Protein AF-A0AA88UU70-F1 (afdb_monomer)

InterPro domains:
  IPR013103 Reverse transcriptase, RNA-dependent DNA polymerase [PF07727] (32-103)

Foldseek 3Di:
DDKDWQFQQDQDVCVVVVVVVLVVVCCVVVVDPDWDWDDDPQQKIKIWDADPVRWIWIWIDHSGTIITDIPPVVVSVSVVVSVLVVCVVVVVNSRCVRRVVPPD

Radius of gyration: 12.86 Å; Cα contacts (8 Å, |Δi|>4): 151; chains: 1; bounding box: 29×29×31 Å

Sequence (104 aa):
MSSITLKVEQVVPGWKEAILEEMRALEKNGRLGQWSCQNGQADHTMLTRHSTDGKIVVLIVYVEDIILTGDDTAEMERLKQCLATEFENKDLGSLKFLLGMDIA

Mean predicted aligned error: 8.95 Å

Secondary structure (DSSP, 8-state):
-EEEEEE-SS--TTHHHHHHHHHHHHHHTTSS---EEEE-SSS-EEEEEE-TTS-EEEEEE-SSEEEEEES-HHHHHHHHHHHHHHHHHTT-THHHHHTT----

Organism: NCBI:txid112253

Nearest PDB structures (foldseek):
  3c6k-assembly1_B  TM=5.681E-01  e=1.510E-02  Homo sapiens
  3c6k-assembly1_A  TM=5.996E-01  e=6.439E-02  Homo sapiens
  4mjg-assembly2_B  TM=6.859E-01  e=3.099E-01  Schaalia dentiphila ATCC 17982
  7t3b-assembly1_E  TM=3.656E-01  e=1.038E+00  Homo sapiens
  3put-assembly1_A  TM=3.028E-01  e=2.899E+00  Rhizobium etli CFN 42

Solvent-accessible surface area (backbone atoms only — not comparable to full-atom values): 5875 Å² total; per-residue (Å²): 122,54,74,48,78,28,53,35,80,68,71,53,92,65,51,70,59,52,51,54,52,45,56,52,48,35,42,75,67,65,76,39,73,77,67,49,76,46,78,50,98,77,75,27,40,37,37,39,30,69,48,96,86,76,34,42,40,37,38,36,40,44,81,54,35,37,38,44,34,29,63,38,65,68,60,50,51,50,50,52,50,52,51,45,53,51,30,53,74,67,76,41,45,67,52,39,69,31,42,69,60,78,84,125

Structure (mmCIF, N/CA/C/O backbone):
data_AF-A0AA88UU70-F1
#
_entry.id   AF-A0AA88UU70-F1
#
loop_
_atom_site.group_PDB
_atom_site.id
_atom_site.type_symbol
_atom_site.label_atom_id
_atom_site.label_alt_id
_atom_site.label_comp_id
_atom_site.label_asym_id
_atom_site.label_entity_id
_atom_site.label_seq_id
_atom_site.pdbx_PDB_ins_code
_atom_site.Cartn_x
_atom_site.Cartn_y
_atom_site.Cartn_z
_atom_site.occupancy
_atom_site.B_iso_or_equiv
_atom_site.auth_seq_id
_atom_site.auth_comp_id
_atom_site.auth_asym_id
_atom_site.auth_atom_id
_atom_site.pdbx_PDB_model_num
ATOM 1 N N . MET A 1 1 ? -15.810 -7.493 2.545 1.00 53.16 1 MET A N 1
ATOM 2 C CA . MET A 1 1 ? -14.371 -7.390 2.239 1.00 53.16 1 MET A CA 1
ATOM 3 C C . MET A 1 1 ? -14.247 -7.211 0.746 1.00 53.16 1 MET A C 1
ATOM 5 O O . MET A 1 1 ? -14.770 -8.049 0.018 1.00 53.16 1 MET A O 1
ATOM 9 N N . SER A 1 2 ? -13.655 -6.105 0.314 1.00 54.03 2 SER A N 1
ATOM 10 C CA . SER A 1 2 ? -13.462 -5.789 -1.099 1.00 54.03 2 SER A CA 1
ATOM 11 C C . SER A 1 2 ? -11.977 -5.951 -1.413 1.00 54.03 2 SER A C 1
ATOM 13 O O . SER A 1 2 ? -11.129 -5.419 -0.702 1.00 54.03 2 SER A O 1
ATOM 15 N N . SER A 1 3 ? -11.644 -6.709 -2.451 1.00 49.50 3 SER A N 1
ATOM 16 C CA . SER A 1 3 ? -10.255 -6.927 -2.862 1.00 49.50 3 SER A CA 1
ATOM 17 C C . SER A 1 3 ? -10.005 -6.263 -4.209 1.00 49.50 3 SER A C 1
ATOM 19 O O . SER A 1 3 ? -10.751 -6.517 -5.154 1.00 49.50 3 SER A O 1
ATOM 21 N N . ILE A 1 4 ? -8.955 -5.446 -4.305 1.00 62.16 4 ILE A N 1
ATOM 22 C CA . ILE A 1 4 ? -8.473 -4.870 -5.561 1.00 62.16 4 ILE A CA 1
ATOM 23 C C . ILE A 1 4 ? -7.103 -5.491 -5.852 1.00 62.16 4 ILE A C 1
ATOM 25 O O . ILE A 1 4 ? -6.123 -5.281 -5.138 1.00 62.16 4 ILE A O 1
ATOM 29 N N . THR A 1 5 ? -7.019 -6.291 -6.907 1.00 55.75 5 THR A N 1
ATOM 30 C CA . THR A 1 5 ? -5.739 -6.846 -7.358 1.00 55.75 5 THR A CA 1
ATOM 31 C C . THR A 1 5 ? -5.090 -5.856 -8.319 1.00 55.75 5 THR A C 1
ATOM 33 O O . THR A 1 5 ? -5.671 -5.556 -9.359 1.00 55.75 5 THR A O 1
ATOM 36 N N . LEU A 1 6 ? -3.903 -5.346 -7.97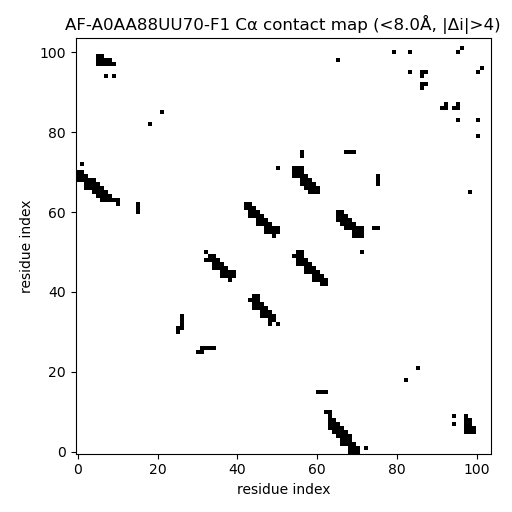5 1.00 58.44 6 LEU A N 1
ATOM 37 C CA . LEU A 1 6 ? -3.114 -4.455 -8.827 1.00 58.44 6 LEU A CA 1
ATOM 38 C C . LEU A 1 6 ? -1.987 -5.287 -9.457 1.00 58.44 6 LEU A C 1
ATOM 40 O O . LEU A 1 6 ? -0.940 -5.528 -8.857 1.00 58.44 6 LEU A O 1
ATOM 44 N N . LYS A 1 7 ? -2.217 -5.796 -10.665 1.00 53.75 7 LYS A N 1
ATOM 45 C CA . LYS A 1 7 ? -1.211 -6.611 -11.350 1.00 53.75 7 LYS A CA 1
ATOM 46 C C . LYS A 1 7 ? -0.045 -5.719 -11.772 1.00 53.75 7 LYS A C 1
ATOM 48 O O . LYS A 1 7 ? -0.299 -4.709 -12.408 1.00 53.75 7 LYS A O 1
ATOM 53 N N . VAL A 1 8 ? 1.203 -6.037 -11.432 1.00 54.56 8 VAL A N 1
ATOM 54 C CA . VAL A 1 8 ? 2.345 -5.219 -11.886 1.00 54.56 8 VAL A CA 1
ATOM 55 C C . VAL A 1 8 ? 2.875 -5.829 -13.177 1.00 54.56 8 VAL A C 1
ATOM 57 O O . VAL A 1 8 ? 3.677 -6.749 -13.178 1.00 54.56 8 VAL A O 1
ATOM 60 N N . GLU A 1 9 ? 2.406 -5.325 -14.316 1.00 47.50 9 GLU A N 1
ATOM 61 C CA . GLU A 1 9 ? 2.689 -5.929 -15.627 1.00 47.50 9 GLU A CA 1
ATOM 62 C C . GLU A 1 9 ? 4.163 -5.784 -16.099 1.00 47.50 9 GLU A C 1
ATOM 64 O O . GLU A 1 9 ? 4.571 -6.442 -17.053 1.00 47.50 9 GLU A O 1
ATOM 69 N N . GLN A 1 10 ? 5.008 -5.003 -15.406 1.00 50.94 10 GLN A N 1
ATOM 70 C CA . GLN A 1 10 ? 6.467 -5.002 -15.605 1.00 50.94 10 GLN A CA 1
ATOM 71 C C . GLN A 1 10 ? 7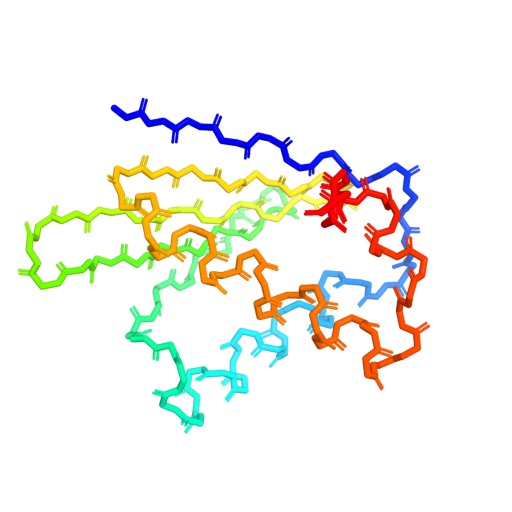.215 -4.885 -14.274 1.00 50.94 10 GLN A C 1
ATOM 73 O O . GLN A 1 10 ? 7.124 -3.888 -13.557 1.00 50.94 10 GLN A O 1
ATOM 78 N N . VAL A 1 11 ? 8.013 -5.908 -13.980 1.00 53.31 11 VAL A N 1
ATOM 79 C CA . VAL A 1 11 ? 8.918 -5.987 -12.829 1.00 53.31 11 VAL A CA 1
ATOM 80 C C . VAL A 1 11 ? 10.107 -5.060 -13.074 1.00 53.31 11 VAL A C 1
ATOM 82 O O . VAL A 1 11 ? 11.050 -5.423 -13.775 1.00 53.31 11 VAL A O 1
ATOM 85 N N . VAL A 1 12 ? 10.081 -3.848 -12.516 1.00 56.66 12 VAL A N 1
ATOM 86 C CA . VAL A 1 12 ? 11.217 -2.912 -12.609 1.00 56.66 12 VAL A CA 1
ATOM 87 C C . VAL A 1 12 ? 12.240 -3.253 -11.517 1.00 56.66 12 VAL A C 1
ATOM 89 O O . VAL A 1 12 ? 11.920 -3.075 -10.350 1.00 56.66 12 VAL A O 1
ATOM 92 N N . PRO A 1 13 ? 13.464 -3.724 -11.806 1.00 61.97 13 PRO A N 1
ATOM 93 C CA . PRO A 1 13 ? 14.408 -4.145 -10.763 1.00 61.97 13 PRO A CA 1
ATOM 94 C C . PRO A 1 13 ? 14.557 -3.097 -9.644 1.00 61.97 13 PRO A C 1
ATOM 96 O O . PRO A 1 13 ? 14.849 -1.937 -9.923 1.00 61.97 13 PRO A O 1
ATOM 99 N N . GLY A 1 14 ? 14.330 -3.491 -8.385 1.00 69.19 14 GLY A N 1
ATOM 100 C CA . GLY A 1 14 ? 14.355 -2.582 -7.226 1.00 69.19 14 GLY A CA 1
ATOM 101 C C . GLY A 1 14 ? 13.017 -1.913 -6.870 1.00 69.19 14 GLY A C 1
ATOM 102 O O . GLY A 1 14 ? 12.955 -1.124 -5.927 1.00 69.19 14 GLY A O 1
ATOM 103 N N . TRP A 1 15 ? 11.929 -2.214 -7.588 1.00 72.50 15 TRP A N 1
ATOM 104 C CA . TRP A 1 15 ? 10.606 -1.639 -7.315 1.00 72.50 15 TRP A CA 1
ATOM 105 C C . TRP A 1 15 ? 10.040 -2.046 -5.948 1.00 72.50 15 TRP A C 1
ATOM 107 O O . TRP A 1 15 ? 9.416 -1.231 -5.268 1.00 72.50 15 TRP A O 1
ATOM 117 N N . LYS A 1 16 ? 10.289 -3.287 -5.514 1.00 72.25 16 LYS A N 1
ATOM 118 C CA . LYS A 1 16 ? 9.877 -3.791 -4.198 1.00 72.25 16 LYS A CA 1
ATOM 119 C C . LYS A 1 16 ? 10.519 -2.967 -3.084 1.00 72.25 16 LYS A C 1
ATOM 121 O O . LYS A 1 16 ? 9.827 -2.505 -2.179 1.00 72.25 16 LYS A O 1
ATOM 126 N N . GLU A 1 17 ? 11.827 -2.754 -3.164 1.00 76.19 17 GLU A N 1
ATOM 127 C CA . GLU A 1 17 ? 12.588 -1.947 -2.214 1.00 76.19 17 GLU A CA 1
ATOM 128 C C . GLU A 1 17 ? 12.088 -0.502 -2.202 1.00 76.19 17 GLU A C 1
ATOM 130 O O . GLU A 1 17 ? 11.857 0.043 -1.124 1.00 76.19 17 GLU A O 1
ATOM 135 N N . ALA A 1 18 ? 11.820 0.079 -3.376 1.00 76.75 18 ALA A N 1
ATOM 136 C CA . ALA A 1 18 ? 11.269 1.426 -3.481 1.00 76.75 18 ALA A CA 1
ATOM 137 C C . ALA A 1 18 ? 9.920 1.563 -2.754 1.00 76.75 18 ALA A C 1
ATOM 139 O O . ALA A 1 18 ? 9.716 2.536 -2.031 1.00 76.75 18 ALA A O 1
ATOM 140 N N . ILE A 1 19 ? 9.023 0.577 -2.876 1.00 77.19 19 ILE A N 1
ATOM 141 C CA . ILE A 1 19 ? 7.741 0.571 -2.151 1.00 77.19 19 ILE A CA 1
ATOM 142 C C . ILE A 1 19 ? 7.944 0.453 -0.648 1.00 77.19 19 ILE A C 1
ATO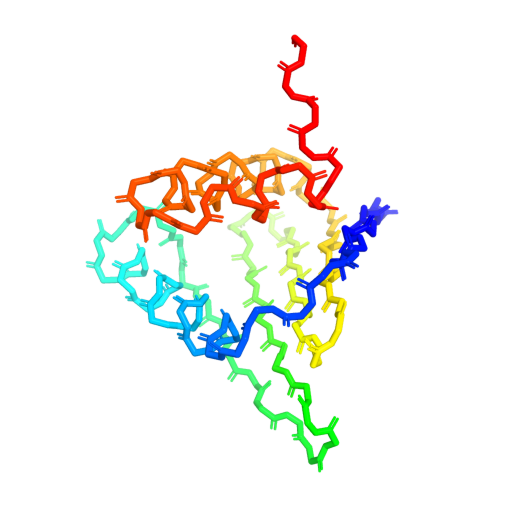M 144 O O . ILE A 1 19 ? 7.258 1.126 0.117 1.00 77.19 19 ILE A O 1
ATOM 148 N N . LEU A 1 20 ? 8.862 -0.404 -0.200 1.00 78.75 20 LEU A N 1
ATOM 149 C CA . LEU A 1 20 ? 9.129 -0.569 1.227 1.00 78.75 20 LEU A CA 1
ATOM 150 C C . LEU A 1 20 ? 9.742 0.694 1.836 1.00 78.75 20 LEU A C 1
ATOM 152 O O . LEU A 1 20 ? 9.368 1.081 2.947 1.00 78.75 20 LEU A O 1
ATOM 156 N N . GLU A 1 21 ? 10.646 1.357 1.115 1.00 80.38 21 GLU A N 1
ATOM 157 C CA . GLU A 1 21 ? 11.179 2.657 1.515 1.00 80.38 21 GLU A CA 1
ATOM 158 C C . GLU A 1 21 ? 10.088 3.725 1.560 1.00 80.38 21 GLU A C 1
ATOM 160 O O . GLU A 1 21 ? 10.029 4.471 2.537 1.00 80.38 21 GLU A O 1
ATOM 165 N N . GLU A 1 22 ? 9.191 3.756 0.573 1.00 77.75 22 GLU A N 1
ATOM 166 C CA . GLU A 1 22 ? 8.063 4.688 0.557 1.00 77.75 22 GLU A CA 1
ATOM 167 C C . GLU A 1 22 ? 7.084 4.440 1.695 1.00 77.75 22 GLU A C 1
ATOM 169 O O . GLU A 1 22 ? 6.735 5.364 2.421 1.00 77.75 22 GLU A O 1
ATOM 174 N N . MET A 1 23 ? 6.689 3.193 1.940 1.00 78.19 23 MET A N 1
ATOM 175 C CA . MET A 1 23 ? 5.813 2.851 3.063 1.00 78.19 23 MET A CA 1
ATOM 176 C C . MET A 1 23 ? 6.437 3.274 4.396 1.00 78.19 23 MET A C 1
ATOM 178 O O . MET A 1 23 ? 5.759 3.846 5.252 1.00 78.19 23 MET A O 1
ATOM 182 N N . ARG A 1 24 ? 7.755 3.093 4.546 1.00 80.88 24 ARG A N 1
ATOM 183 C CA . ARG A 1 24 ? 8.508 3.566 5.713 1.00 80.88 24 ARG A CA 1
ATOM 184 C C . ARG A 1 24 ? 8.581 5.098 5.780 1.00 80.88 24 ARG A C 1
ATOM 186 O O . ARG A 1 24 ? 8.519 5.652 6.878 1.00 80.88 24 ARG A O 1
ATOM 193 N N . ALA A 1 25 ? 8.730 5.791 4.654 1.00 80.38 25 ALA A N 1
ATOM 194 C CA . ALA A 1 25 ? 8.746 7.252 4.597 1.00 80.38 25 ALA A CA 1
ATOM 195 C C . ALA A 1 25 ? 7.366 7.844 4.923 1.00 80.38 25 ALA A C 1
ATOM 197 O O . ALA A 1 25 ? 7.264 8.776 5.717 1.00 80.38 25 ALA A O 1
ATOM 198 N N . LEU A 1 26 ? 6.296 7.268 4.378 1.00 73.94 26 LEU A N 1
ATOM 199 C CA . LEU A 1 26 ? 4.913 7.673 4.615 1.00 73.94 26 LEU A CA 1
ATOM 200 C C . LEU A 1 26 ? 4.482 7.445 6.070 1.00 73.94 26 LEU A C 1
ATOM 202 O O . LEU A 1 26 ? 3.776 8.292 6.623 1.00 73.94 26 LEU A O 1
ATOM 206 N N . GLU A 1 27 ? 4.944 6.360 6.703 1.00 75.56 27 GLU A N 1
ATOM 207 C CA . GLU A 1 27 ? 4.773 6.136 8.143 1.00 75.56 27 GLU A CA 1
ATOM 208 C C . GLU A 1 27 ? 5.513 7.204 8.964 1.00 75.56 27 GLU A C 1
ATOM 210 O O . GLU A 1 27 ? 4.918 7.841 9.834 1.00 75.56 27 GLU A O 1
ATOM 215 N N . LYS A 1 28 ? 6.787 7.480 8.645 1.00 76.94 28 LYS A N 1
ATOM 216 C CA . LYS A 1 28 ? 7.576 8.526 9.325 1.00 76.94 28 LYS A CA 1
ATOM 217 C C . LYS A 1 28 ? 6.992 9.928 9.156 1.00 76.94 28 LYS A C 1
ATOM 219 O O . LYS A 1 28 ? 7.078 10.736 10.077 1.00 76.94 28 LYS A O 1
ATOM 224 N N . ASN A 1 29 ? 6.392 10.210 8.004 1.00 74.31 29 ASN A N 1
ATOM 225 C CA . ASN A 1 29 ? 5.776 11.499 7.695 1.00 74.31 29 ASN A CA 1
ATOM 226 C C . ASN A 1 29 ? 4.379 11.657 8.324 1.00 74.31 29 ASN A C 1
ATOM 228 O O . ASN A 1 29 ? 3.742 12.690 8.124 1.00 74.31 29 ASN A O 1
ATOM 232 N N . GLY A 1 30 ? 3.865 10.640 9.031 1.00 71.75 30 GLY A N 1
ATOM 233 C CA . GLY A 1 30 ? 2.514 10.642 9.602 1.00 71.75 30 GLY A CA 1
ATOM 234 C C . GLY A 1 30 ? 1.397 10.681 8.552 1.00 71.75 30 GLY A C 1
ATOM 235 O O . GLY A 1 30 ? 0.240 10.935 8.887 1.00 71.75 30 GLY A O 1
ATOM 236 N N . ARG A 1 31 ? 1.724 10.452 7.269 1.00 66.31 31 ARG A N 1
ATOM 237 C CA . ARG A 1 31 ? 0.759 10.457 6.153 1.00 66.31 31 ARG A CA 1
ATOM 238 C C . ARG A 1 31 ? -0.055 9.172 6.106 1.00 66.31 31 ARG A C 1
ATOM 240 O O . ARG A 1 31 ? -1.152 9.181 5.552 1.00 66.31 31 ARG A O 1
ATOM 247 N N . LEU A 1 32 ? 0.460 8.103 6.700 1.00 67.06 32 LEU A N 1
ATOM 248 C CA . LEU A 1 32 ? -0.229 6.842 6.918 1.00 67.06 32 LEU A CA 1
ATOM 249 C C . LEU A 1 32 ? -0.262 6.544 8.423 1.00 67.06 32 LEU A C 1
ATOM 251 O O . LEU A 1 32 ? 0.678 6.874 9.141 1.00 67.06 32 LEU A O 1
ATOM 255 N N . GLY A 1 33 ? -1.349 5.938 8.914 1.00 70.75 33 GLY A N 1
ATOM 256 C CA . GLY A 1 33 ? -1.348 5.397 10.281 1.00 70.75 33 GLY A CA 1
ATOM 257 C C . GLY A 1 33 ? -0.391 4.206 10.403 1.00 70.75 33 GLY A C 1
ATOM 258 O O . GLY A 1 33 ? 0.151 3.763 9.402 1.00 70.75 33 GLY A O 1
ATOM 259 N N . GLN A 1 34 ? -0.201 3.673 11.608 1.00 76.56 34 GLN A N 1
ATOM 260 C CA . GLN A 1 34 ? 0.789 2.621 11.873 1.00 76.56 34 GLN A CA 1
ATOM 261 C C . GLN A 1 34 ? 0.570 1.363 11.009 1.00 76.56 34 GLN A C 1
ATOM 263 O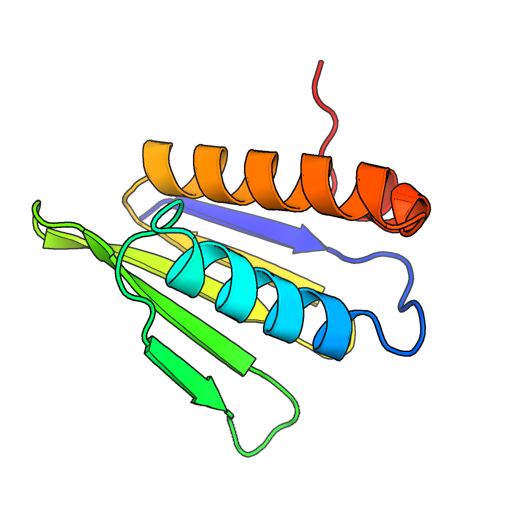 O . GLN A 1 34 ? -0.520 0.782 11.030 1.00 76.56 34 GLN A O 1
ATOM 268 N N . TRP A 1 35 ? 1.604 0.938 10.274 1.00 80.19 35 TRP A N 1
ATOM 269 C CA . TRP A 1 35 ? 1.585 -0.289 9.475 1.00 80.19 35 TRP A CA 1
ATOM 270 C C . TRP A 1 35 ? 2.424 -1.370 10.150 1.00 80.19 35 TRP A C 1
ATOM 272 O O . TRP A 1 35 ? 3.504 -1.128 10.678 1.00 80.19 35 TRP A O 1
ATOM 282 N N . SER A 1 36 ? 1.931 -2.602 10.124 1.00 79.31 36 SER A N 1
ATOM 283 C CA . SER A 1 36 ? 2.702 -3.777 10.522 1.00 79.31 36 SER A CA 1
ATOM 284 C C . SER A 1 36 ? 3.256 -4.442 9.270 1.00 79.31 36 SER A C 1
ATOM 286 O O . SER A 1 36 ? 2.482 -4.908 8.435 1.00 79.31 36 SER A O 1
ATOM 288 N N . CYS A 1 37 ? 4.581 -4.488 9.127 1.00 75.25 37 CYS A N 1
ATOM 289 C CA . CYS A 1 37 ? 5.234 -5.227 8.052 1.00 75.25 37 CYS A CA 1
ATOM 290 C C . CYS A 1 37 ? 5.617 -6.636 8.520 1.00 75.25 37 CYS A C 1
ATOM 292 O O . CYS A 1 37 ? 6.235 -6.827 9.568 1.00 75.25 37 CYS A O 1
ATOM 294 N N . GLN A 1 38 ? 5.246 -7.636 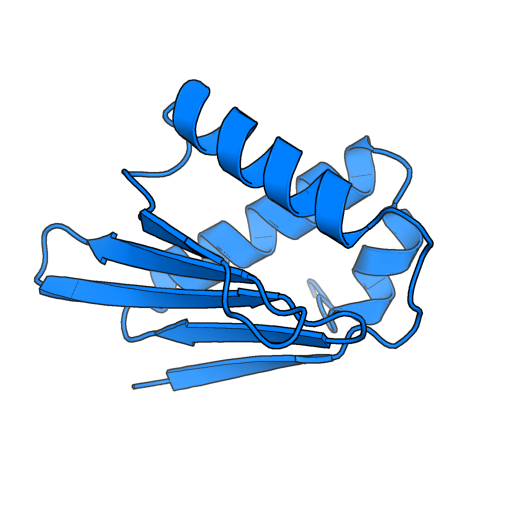7.731 1.00 75.44 38 GLN A N 1
ATOM 295 C CA . GLN A 1 38 ? 5.639 -9.025 7.917 1.00 75.44 38 GLN A CA 1
ATOM 296 C C . GLN A 1 38 ? 6.302 -9.504 6.631 1.00 75.44 38 GLN A C 1
ATOM 298 O O . GLN A 1 38 ? 5.687 -9.530 5.564 1.00 75.44 38 GLN A O 1
ATOM 303 N N . ASN A 1 39 ? 7.582 -9.857 6.725 1.00 70.12 39 ASN A N 1
ATOM 304 C CA . ASN A 1 39 ? 8.303 -10.451 5.609 1.00 70.12 39 ASN A CA 1
ATOM 305 C C . ASN A 1 39 ? 8.105 -11.968 5.664 1.00 70.12 39 ASN A C 1
ATOM 307 O O . ASN A 1 39 ? 8.467 -12.603 6.657 1.00 70.12 39 ASN A O 1
ATOM 311 N N . GLY A 1 40 ? 7.492 -12.538 4.630 1.00 63.50 40 GLY A N 1
ATOM 312 C CA . GLY A 1 40 ? 7.278 -13.977 4.536 1.00 63.50 40 GLY A CA 1
ATOM 313 C C . GLY A 1 40 ? 8.526 -14.705 4.042 1.00 63.50 40 GLY A C 1
ATOM 314 O O . GLY A 1 40 ? 9.377 -14.129 3.370 1.00 63.50 40 GLY A O 1
ATOM 315 N N . GLN A 1 41 ? 8.618 -16.003 4.333 1.00 56.12 41 GLN A N 1
ATOM 316 C CA . GLN A 1 41 ? 9.718 -16.875 3.889 1.00 56.12 41 GLN A CA 1
ATOM 317 C C . GLN A 1 41 ? 9.776 -17.087 2.359 1.00 56.12 41 GLN A C 1
ATOM 319 O O . GLN A 1 41 ? 10.753 -17.643 1.871 1.00 56.12 41 GLN A O 1
ATOM 324 N N . ALA A 1 42 ? 8.743 -16.673 1.616 1.00 57.38 42 ALA A N 1
ATOM 325 C CA . ALA A 1 42 ? 8.557 -16.943 0.187 1.00 57.38 42 ALA A CA 1
ATOM 326 C C . ALA A 1 42 ? 8.505 -15.647 -0.648 1.00 57.38 42 ALA A C 1
ATOM 328 O O . ALA A 1 42 ? 7.500 -15.374 -1.302 1.00 57.38 42 ALA A O 1
ATOM 329 N N . ASP A 1 43 ? 9.545 -14.815 -0.538 1.00 68.50 43 ASP A N 1
ATOM 330 C CA . ASP A 1 43 ? 9.800 -13.605 -1.348 1.00 68.50 43 ASP A CA 1
ATOM 331 C C . ASP A 1 43 ? 8.727 -12.501 -1.352 1.00 68.50 43 ASP A C 1
ATOM 333 O O . ASP A 1 43 ? 8.866 -11.496 -2.055 1.00 68.50 43 ASP A O 1
ATOM 337 N N . HIS A 1 44 ? 7.707 -12.607 -0.505 1.00 73.38 44 HIS A N 1
ATOM 338 C CA . HIS A 1 44 ? 6.629 -11.630 -0.388 1.00 73.38 44 HIS A CA 1
ATOM 339 C C . HIS A 1 44 ? 6.741 -10.801 0.891 1.00 73.38 44 HIS A C 1
ATOM 341 O O . HIS A 1 44 ? 7.183 -11.276 1.943 1.00 73.38 44 HIS A O 1
ATOM 347 N N . THR A 1 45 ? 6.287 -9.555 0.802 1.00 82.31 45 THR A N 1
ATOM 348 C CA . THR A 1 45 ? 6.155 -8.663 1.952 1.00 82.31 45 THR A CA 1
ATOM 349 C C . THR A 1 45 ? 4.691 -8.300 2.129 1.00 82.31 45 THR A C 1
ATOM 351 O O . THR A 1 45 ? 4.061 -7.779 1.212 1.00 82.31 45 THR A O 1
ATOM 354 N N . MET A 1 46 ? 4.144 -8.584 3.308 1.00 83.00 46 MET A N 1
ATOM 355 C CA . MET A 1 46 ? 2.784 -8.215 3.679 1.00 83.00 46 MET A CA 1
ATOM 356 C C . MET A 1 46 ? 2.826 -7.010 4.615 1.00 83.00 46 MET A C 1
ATOM 358 O O . MET A 1 46 ? 3.591 -6.966 5.576 1.00 83.00 46 MET A O 1
ATOM 362 N N . LEU A 1 47 ? 1.994 -6.026 4.322 1.00 83.69 47 LEU A N 1
ATOM 363 C CA . LEU A 1 47 ? 1.812 -4.794 5.065 1.00 83.69 47 LEU A CA 1
ATOM 364 C C . LEU A 1 47 ? 0.351 -4.745 5.492 1.00 83.69 47 LEU A C 1
ATOM 366 O O . LEU A 1 47 ? -0.539 -4.710 4.650 1.00 83.69 47 LEU A O 1
ATOM 370 N N . THR A 1 48 ? 0.103 -4.741 6.795 1.00 85.06 48 THR A N 1
ATOM 371 C CA . THR A 1 48 ? -1.255 -4.722 7.341 1.00 85.06 48 THR A CA 1
ATOM 372 C C . THR A 1 48 ? -1.445 -3.494 8.201 1.00 85.06 48 THR A C 1
ATOM 374 O O . THR A 1 48 ? -0.613 -3.183 9.056 1.00 85.06 48 THR A O 1
ATOM 377 N N . ARG A 1 49 ? -2.574 -2.822 8.020 1.00 83.88 49 ARG A N 1
ATOM 378 C CA . ARG A 1 49 ? -2.993 -1.704 8.848 1.00 83.88 49 ARG A CA 1
ATOM 379 C C . ARG A 1 49 ? -4.382 -1.939 9.399 1.00 83.88 49 ARG A C 1
ATOM 381 O O . ARG A 1 49 ? -5.289 -2.333 8.675 1.00 83.88 49 ARG A O 1
ATOM 388 N N . HIS A 1 50 ? -4.521 -1.634 10.681 1.00 82.88 50 HIS A N 1
ATOM 389 C CA . HIS A 1 50 ? -5.796 -1.598 11.373 1.00 82.88 50 HIS A CA 1
ATOM 390 C C . HIS A 1 50 ? -6.211 -0.133 11.524 1.00 82.88 50 HIS A C 1
ATOM 392 O O . HIS A 1 50 ? -5.472 0.676 12.088 1.00 82.88 50 HIS A O 1
ATOM 398 N N . SER A 1 51 ? -7.373 0.215 10.986 1.00 77.75 51 SER A N 1
ATOM 399 C CA . SER A 1 51 ? -8.024 1.495 11.240 1.00 77.75 51 SER A CA 1
ATOM 400 C C . SER A 1 51 ? -8.611 1.505 12.653 1.00 77.75 51 SER A C 1
ATOM 402 O O . SER A 1 51 ? -8.918 0.464 13.238 1.00 77.75 51 SER A O 1
ATOM 404 N N . THR A 1 52 ? -8.816 2.703 13.197 1.00 73.69 52 THR A N 1
ATOM 405 C CA . THR A 1 52 ? -9.437 2.912 14.518 1.00 73.69 52 THR A CA 1
ATOM 406 C C . THR A 1 52 ? -10.854 2.353 14.609 1.00 73.69 52 THR A C 1
ATOM 408 O O . THR A 1 52 ? -11.303 1.991 15.692 1.00 73.69 52 THR A O 1
ATOM 411 N N . ASP A 1 53 ? -11.528 2.225 13.468 1.00 80.69 53 ASP A N 1
ATOM 412 C CA . ASP A 1 53 ? -12.918 1.778 13.366 1.00 80.69 53 ASP A CA 1
ATOM 413 C C . ASP A 1 53 ? -13.042 0.243 13.284 1.00 80.69 53 ASP A C 1
ATOM 415 O O . ASP A 1 53 ? -14.099 -0.283 12.943 1.00 80.69 53 ASP A O 1
ATOM 419 N N . GLY A 1 54 ? -11.952 -0.490 13.547 1.00 81.50 54 GLY A N 1
ATOM 420 C CA . GLY A 1 54 ? -11.894 -1.956 13.463 1.00 81.50 54 GLY A CA 1
ATOM 421 C C . GLY A 1 54 ? -11.723 -2.506 12.045 1.00 81.50 54 GLY A C 1
ATOM 422 O O . GLY A 1 54 ? -11.679 -3.720 11.864 1.00 81.50 54 GLY A O 1
ATOM 423 N N . LYS A 1 55 ? -11.601 -1.618 11.057 1.00 84.25 55 LYS A N 1
ATOM 424 C CA . LYS A 1 55 ? -11.333 -1.961 9.662 1.00 84.25 55 LYS A CA 1
ATOM 425 C C . LYS A 1 55 ? -9.868 -2.346 9.438 1.00 84.25 55 LYS A C 1
ATOM 427 O O . LYS A 1 55 ? -8.983 -1.891 10.160 1.00 84.25 55 LYS A O 1
ATOM 432 N N . ILE A 1 56 ? -9.600 -3.170 8.435 1.00 84.25 56 ILE A N 1
ATOM 433 C CA . ILE A 1 56 ? -8.295 -3.708 8.065 1.00 84.25 56 ILE A CA 1
ATOM 434 C C . ILE A 1 56 ? -8.016 -3.452 6.583 1.00 84.25 56 ILE A C 1
ATOM 436 O O . ILE A 1 56 ? -8.820 -3.764 5.703 1.00 84.25 56 ILE A O 1
ATOM 440 N N . VAL A 1 57 ? -6.812 -2.957 6.306 1.00 85.44 57 VAL A N 1
ATOM 441 C CA . VAL A 1 57 ? -6.231 -2.892 4.963 1.00 85.44 57 VAL A CA 1
ATOM 442 C C . VAL A 1 57 ? -4.965 -3.735 4.938 1.00 85.44 57 VAL A C 1
ATOM 444 O O . VAL A 1 57 ? -4.126 -3.645 5.831 1.00 85.44 57 VAL A O 1
ATOM 447 N N . VAL A 1 58 ? -4.825 -4.552 3.905 1.00 84.25 58 VAL A N 1
ATOM 448 C CA . VAL A 1 58 ? -3.696 -5.443 3.667 1.00 84.25 58 VAL A CA 1
ATOM 449 C C . VAL A 1 58 ? -3.141 -5.158 2.278 1.00 84.25 58 VAL A C 1
ATOM 451 O O . VAL A 1 58 ? -3.851 -5.243 1.278 1.00 84.25 58 VAL A O 1
ATOM 454 N N . LEU A 1 59 ? -1.857 -4.843 2.223 1.00 83.69 59 LEU A N 1
ATOM 455 C CA . LEU A 1 59 ? -1.073 -4.704 1.010 1.00 83.69 59 LEU A CA 1
ATOM 456 C C . LEU A 1 59 ? -0.066 -5.856 0.960 1.00 83.69 59 LEU A C 1
ATOM 458 O O . LEU A 1 59 ? 0.735 -6.026 1.873 1.00 83.69 59 LEU A O 1
ATOM 462 N N . ILE A 1 60 ? -0.096 -6.653 -0.098 1.00 81.31 60 ILE A N 1
ATOM 463 C CA . ILE A 1 60 ? 0.825 -7.768 -0.311 1.00 81.31 60 ILE A CA 1
ATOM 464 C C . ILE A 1 60 ? 1.659 -7.444 -1.538 1.00 81.31 60 ILE A C 1
ATOM 466 O O . ILE A 1 60 ? 1.116 -7.240 -2.617 1.00 81.31 60 ILE A O 1
ATOM 470 N N . VAL A 1 61 ? 2.973 -7.401 -1.370 1.00 78.06 61 VAL A N 1
ATOM 471 C CA . VAL A 1 61 ? 3.931 -7.139 -2.441 1.00 78.06 61 VAL A CA 1
ATOM 472 C C . VAL A 1 61 ? 4.656 -8.441 -2.764 1.00 78.06 61 VAL A C 1
ATOM 474 O O . VAL A 1 61 ? 5.405 -8.965 -1.934 1.00 78.06 61 VAL A O 1
ATOM 477 N N . TYR A 1 62 ? 4.412 -8.964 -3.961 1.00 75.38 62 TYR A N 1
ATOM 478 C CA . TYR A 1 62 ? 5.143 -10.069 -4.579 1.00 75.38 62 TYR A CA 1
ATOM 479 C C . TYR A 1 62 ? 6.231 -9.530 -5.510 1.00 75.38 62 TYR A C 1
ATOM 481 O O . TYR A 1 62 ? 6.251 -8.347 -5.826 1.00 75.38 62 TYR A O 1
ATOM 489 N N . VAL A 1 63 ? 7.136 -10.401 -5.967 1.00 67.19 63 VAL A N 1
ATOM 490 C CA . VAL A 1 63 ? 8.200 -10.039 -6.927 1.00 67.19 63 VAL A CA 1
ATOM 491 C C . VAL A 1 63 ? 7.628 -9.480 -8.237 1.00 67.19 63 VAL A C 1
ATOM 493 O O . VAL A 1 63 ? 8.282 -8.650 -8.868 1.00 67.19 63 VAL A O 1
ATOM 496 N N . GLU A 1 64 ? 6.403 -9.880 -8.603 1.00 68.00 64 GLU A N 1
ATOM 497 C CA . GLU A 1 64 ? 5.744 -9.492 -9.859 1.00 68.00 64 GLU A CA 1
ATOM 498 C C . GLU A 1 64 ? 4.351 -8.871 -9.706 1.00 68.00 64 GLU A C 1
ATOM 500 O O . GLU A 1 64 ? 3.793 -8.412 -10.690 1.00 68.00 64 GLU A O 1
ATOM 505 N N . ASP A 1 65 ? 3.782 -8.807 -8.499 1.00 71.56 65 ASP A N 1
ATOM 506 C CA . ASP A 1 65 ? 2.393 -8.374 -8.306 1.00 71.56 65 ASP A CA 1
ATOM 507 C C . ASP A 1 65 ? 2.198 -7.609 -6.996 1.00 71.56 65 ASP A C 1
ATOM 509 O O . ASP A 1 65 ? 2.886 -7.864 -6.006 1.00 71.56 65 ASP A O 1
ATOM 513 N N . ILE A 1 66 ? 1.211 -6.708 -6.956 1.00 75.19 66 ILE A N 1
ATOM 514 C CA . ILE A 1 66 ? 0.774 -6.046 -5.723 1.00 75.19 66 ILE A CA 1
ATOM 515 C C . ILE A 1 66 ? -0.710 -6.316 -5.488 1.00 75.19 66 ILE A C 1
ATOM 517 O O . ILE A 1 66 ? -1.579 -6.012 -6.297 1.00 75.19 66 ILE A O 1
ATOM 521 N N . ILE A 1 67 ? -1.049 -6.839 -4.322 1.00 78.44 67 ILE A N 1
ATOM 522 C CA . ILE A 1 67 ? -2.439 -7.082 -3.946 1.00 78.44 67 ILE A CA 1
ATOM 523 C C . ILE A 1 67 ? -2.816 -6.086 -2.861 1.00 78.44 67 ILE A C 1
ATOM 5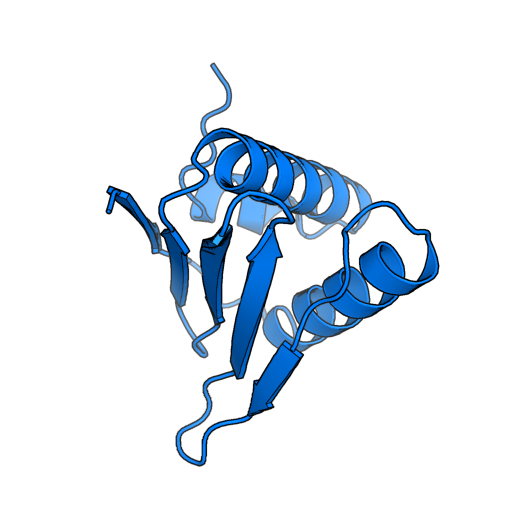25 O O . ILE A 1 67 ? -2.201 -6.082 -1.800 1.00 78.44 67 ILE A O 1
ATOM 529 N N . LEU A 1 68 ? -3.839 -5.264 -3.102 1.00 82.81 68 LEU A N 1
ATOM 530 C CA . LEU A 1 68 ? -4.399 -4.360 -2.101 1.00 82.81 68 LEU A CA 1
ATOM 531 C C . LEU A 1 68 ? -5.819 -4.812 -1.752 1.00 82.81 68 LEU A C 1
ATOM 533 O O . LEU A 1 68 ? -6.751 -4.711 -2.545 1.00 82.81 68 LEU A O 1
ATOM 537 N N . THR A 1 69 ? -6.017 -5.314 -0.542 1.00 82.88 69 THR A N 1
ATOM 538 C CA . THR A 1 69 ? -7.312 -5.827 -0.088 1.00 82.88 69 THR A CA 1
ATOM 539 C C . THR A 1 69 ? -7.676 -5.258 1.269 1.00 82.88 69 THR A C 1
ATOM 541 O O . THR A 1 69 ? -6.808 -5.010 2.095 1.00 82.88 69 THR A O 1
ATOM 544 N N . GLY A 1 70 ? -8.961 -5.061 1.530 1.00 83.62 70 GLY A N 1
ATOM 545 C CA . GLY A 1 70 ? -9.400 -4.533 2.812 1.00 83.62 70 GLY A CA 1
ATOM 546 C C . GLY A 1 70 ? -10.906 -4.357 2.900 1.00 83.62 70 GLY A C 1
ATOM 547 O O . GLY A 1 70 ? -11.668 -4.653 1.979 1.00 83.62 70 GLY A O 1
ATOM 548 N N . ASP A 1 71 ? -11.364 -3.902 4.050 1.00 84.06 71 ASP A N 1
ATOM 549 C CA . ASP A 1 71 ? -12.737 -3.433 4.257 1.00 84.06 71 ASP A CA 1
ATOM 550 C C . ASP A 1 71 ? -12.820 -1.897 4.349 1.00 84.06 71 ASP A C 1
ATOM 552 O O . ASP A 1 71 ? -13.914 -1.335 4.264 1.00 84.06 71 ASP A O 1
ATOM 556 N N . ASP A 1 72 ? -11.678 -1.212 4.454 1.00 83.44 72 ASP A N 1
ATOM 557 C CA . ASP A 1 72 ? -11.572 0.243 4.414 1.00 83.44 72 ASP A CA 1
ATOM 558 C C . ASP A 1 72 ? -11.286 0.750 3.000 1.00 83.44 72 ASP A C 1
ATOM 560 O O . ASP A 1 72 ? -10.157 1.088 2.647 1.00 83.44 72 ASP A O 1
ATOM 564 N N . THR A 1 73 ? -12.321 0.814 2.164 1.00 80.31 73 THR A N 1
ATOM 565 C CA . THR A 1 73 ? -12.197 1.320 0.789 1.00 80.31 73 THR A CA 1
ATOM 566 C C . THR A 1 73 ? -11.648 2.745 0.715 1.00 80.31 73 THR A C 1
ATOM 568 O O . THR A 1 73 ? -10.949 3.061 -0.242 1.00 80.31 73 THR A O 1
ATOM 571 N N . ALA A 1 74 ? -11.913 3.598 1.710 1.00 82.31 74 ALA A N 1
ATOM 572 C CA . ALA A 1 74 ? -11.384 4.961 1.735 1.00 82.31 74 ALA A CA 1
ATOM 573 C C . ALA A 1 74 ? -9.863 4.962 1.932 1.00 82.31 74 ALA A C 1
ATOM 575 O O . ALA A 1 74 ? -9.137 5.634 1.201 1.00 82.31 74 ALA A O 1
ATOM 576 N N . GLU A 1 75 ? -9.368 4.166 2.881 1.00 80.62 75 GLU A N 1
ATOM 577 C CA . GLU A 1 75 ? -7.928 4.031 3.103 1.00 80.62 75 GLU A CA 1
ATOM 578 C C . GLU A 1 75 ? -7.239 3.248 1.979 1.00 80.62 75 GLU A C 1
ATOM 580 O O . GLU A 1 75 ? -6.109 3.577 1.629 1.00 80.62 75 GLU A O 1
ATOM 585 N N . MET A 1 76 ? -7.914 2.278 1.354 1.00 81.06 76 MET A N 1
ATOM 586 C CA . MET A 1 76 ? -7.414 1.609 0.148 1.00 81.06 76 MET A CA 1
ATOM 587 C C . MET A 1 76 ? -7.233 2.595 -1.014 1.00 81.06 76 MET A C 1
ATOM 589 O O . MET A 1 76 ? -6.163 2.626 -1.617 1.00 81.06 76 MET A O 1
ATOM 593 N N . GLU A 1 77 ? -8.231 3.435 -1.308 1.00 79.25 77 GLU A N 1
ATOM 594 C CA . GLU A 1 77 ? -8.131 4.461 -2.358 1.00 79.25 77 GLU A CA 1
ATOM 595 C C . GLU A 1 77 ? -7.063 5.510 -2.028 1.00 79.25 77 GLU A C 1
ATOM 597 O O . GLU A 1 77 ? -6.278 5.899 -2.891 1.00 79.25 77 GLU A O 1
ATOM 602 N N . ARG A 1 78 ? -6.953 5.917 -0.760 1.00 80.69 78 ARG A N 1
ATOM 603 C CA . ARG A 1 78 ? -5.885 6.815 -0.305 1.00 80.69 78 ARG A CA 1
ATOM 604 C C . ARG A 1 78 ? -4.501 6.199 -0.502 1.00 80.69 78 ARG A C 1
ATOM 606 O O . ARG A 1 78 ? -3.596 6.881 -0.976 1.00 80.69 78 ARG A O 1
ATOM 613 N N . LEU A 1 79 ? -4.325 4.922 -0.157 1.00 78.62 79 LEU A N 1
ATOM 614 C CA . LEU A 1 79 ? -3.062 4.207 -0.346 1.00 78.62 79 LEU A CA 1
ATOM 615 C C . LEU A 1 79 ? -2.718 4.093 -1.831 1.00 78.62 79 LEU A C 1
ATOM 617 O O . LEU A 1 79 ? -1.577 4.336 -2.218 1.00 78.62 79 LEU A O 1
ATOM 621 N N . LYS A 1 80 ? -3.722 3.774 -2.655 1.00 77.75 80 LYS A N 1
ATOM 622 C CA . LYS A 1 80 ? -3.621 3.731 -4.113 1.00 77.75 80 LYS A CA 1
ATOM 623 C C . LYS A 1 80 ? -3.141 5.084 -4.654 1.00 77.75 80 LYS A C 1
ATOM 625 O O . LYS A 1 80 ? -2.142 5.130 -5.361 1.00 77.75 80 LYS A O 1
ATOM 630 N N . GLN A 1 81 ? -3.775 6.190 -4.266 1.00 77.81 81 GLN A N 1
ATOM 631 C CA . GLN A 1 81 ? -3.371 7.534 -4.695 1.00 77.81 81 GLN A CA 1
ATOM 632 C C . GLN A 1 81 ? -1.972 7.921 -4.204 1.00 77.81 81 GLN A C 1
ATOM 634 O O . GLN A 1 81 ? -1.179 8.428 -4.990 1.00 77.81 81 GLN A O 1
ATOM 639 N N . CYS A 1 82 ? -1.639 7.649 -2.937 1.00 77.94 82 CYS A N 1
ATOM 640 C CA . CYS A 1 82 ? -0.298 7.903 -2.407 1.00 77.94 82 CYS A CA 1
ATOM 641 C C . CYS A 1 82 ? 0.768 7.159 -3.213 1.00 77.94 82 CYS A C 1
ATOM 643 O O . CYS A 1 82 ? 1.728 7.778 -3.654 1.00 77.94 82 CYS A O 1
ATOM 645 N N . LEU A 1 83 ? 0.574 5.862 -3.452 1.00 75.19 83 LEU A N 1
ATOM 646 C CA . LEU A 1 83 ? 1.481 5.072 -4.279 1.00 75.19 83 LEU A CA 1
ATOM 647 C C . LEU A 1 83 ? 1.594 5.665 -5.692 1.00 75.19 83 LEU A C 1
ATOM 649 O O . LEU A 1 83 ? 2.704 5.891 -6.161 1.00 75.19 83 LEU A O 1
ATOM 653 N N . ALA A 1 84 ? 0.471 5.995 -6.336 1.00 73.75 84 ALA A N 1
ATOM 654 C CA . ALA A 1 84 ? 0.455 6.585 -7.676 1.00 73.75 84 ALA A CA 1
ATOM 655 C C . ALA A 1 84 ? 1.260 7.895 -7.770 1.00 73.75 84 ALA A C 1
ATOM 657 O O . ALA A 1 84 ? 2.034 8.073 -8.709 1.00 73.75 84 ALA A O 1
ATOM 658 N N . THR A 1 85 ? 1.080 8.804 -6.806 1.00 74.12 85 THR A N 1
ATOM 659 C CA . THR A 1 85 ? 1.787 10.092 -6.756 1.00 74.12 85 THR A CA 1
ATOM 660 C C . THR A 1 85 ? 3.279 9.915 -6.488 1.00 74.12 85 THR A C 1
ATOM 662 O O . THR A 1 85 ? 4.097 10.570 -7.129 1.00 74.12 85 THR A O 1
ATOM 665 N N . GLU A 1 86 ? 3.668 9.033 -5.566 1.00 72.38 86 GLU A N 1
ATOM 666 C CA . GLU A 1 86 ? 5.089 8.840 -5.257 1.00 72.38 86 GLU A CA 1
ATOM 667 C C . GLU A 1 86 ? 5.825 8.109 -6.396 1.00 72.38 86 GLU A C 1
ATOM 669 O O . GLU A 1 86 ? 6.970 8.444 -6.697 1.00 72.38 86 GLU A O 1
ATOM 674 N N . PHE A 1 87 ? 5.167 7.183 -7.109 1.00 71.19 87 PHE A N 1
ATOM 675 C CA . PHE A 1 87 ? 5.743 6.576 -8.318 1.00 71.19 87 PHE A CA 1
ATOM 676 C C . PHE A 1 87 ? 5.957 7.587 -9.446 1.00 71.19 87 PHE A C 1
ATOM 678 O O . PHE A 1 87 ? 6.948 7.491 -10.169 1.00 71.19 87 PHE A O 1
ATOM 685 N N . GLU A 1 88 ? 5.057 8.560 -9.586 1.00 68.81 88 GLU A N 1
ATOM 686 C CA . GLU A 1 88 ? 5.211 9.674 -10.524 1.00 68.81 88 GLU A CA 1
ATOM 687 C C . GLU A 1 88 ? 6.396 10.573 -10.143 1.00 68.81 88 GLU A C 1
ATOM 689 O O . GLU A 1 88 ? 7.199 10.919 -11.005 1.00 68.81 88 GLU A O 1
ATOM 694 N N . ASN A 1 89 ? 6.563 10.877 -8.853 1.00 68.62 89 ASN A N 1
ATOM 695 C CA . ASN A 1 89 ? 7.666 11.712 -8.366 1.00 68.62 89 ASN A CA 1
ATOM 696 C C . ASN A 1 89 ? 9.043 11.033 -8.434 1.00 68.62 89 ASN A C 1
ATOM 698 O O . ASN A 1 89 ? 10.057 11.722 -8.519 1.00 68.62 89 ASN A O 1
ATOM 702 N N . LYS A 1 90 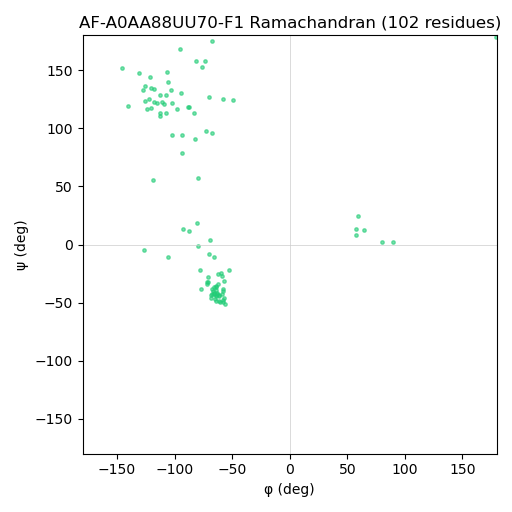? 9.100 9.699 -8.354 1.00 65.25 90 LYS A N 1
ATOM 703 C CA . LYS A 1 90 ? 10.353 8.923 -8.315 1.00 65.25 90 LYS A CA 1
ATOM 704 C C . LYS A 1 90 ? 10.849 8.440 -9.684 1.00 65.25 90 LYS A C 1
ATOM 706 O O . LYS A 1 90 ? 11.702 7.557 -9.724 1.00 65.25 90 LYS A O 1
ATOM 711 N N . ASP A 1 91 ? 10.309 8.962 -10.791 1.00 60.34 91 ASP A N 1
ATOM 712 C CA . ASP A 1 91 ? 10.578 8.484 -12.166 1.00 60.34 91 ASP A CA 1
ATOM 713 C C . ASP A 1 91 ? 10.251 6.989 -12.380 1.00 60.34 91 ASP A C 1
ATOM 715 O O . ASP A 1 91 ? 10.547 6.393 -13.415 1.00 60.34 91 ASP A O 1
ATOM 719 N N . LEU A 1 92 ? 9.531 6.379 -11.435 1.00 62.03 92 LEU A N 1
ATOM 720 C CA . LEU A 1 92 ? 8.956 5.043 -11.556 1.00 62.03 92 LEU A CA 1
ATOM 721 C C . LEU A 1 92 ? 7.651 5.085 -12.367 1.00 62.03 92 LEU A C 1
ATOM 723 O O . LEU A 1 92 ? 6.870 4.143 -12.299 1.00 62.03 92 LEU A O 1
ATOM 727 N N . GLY A 1 93 ? 7.408 6.152 -13.141 1.00 54.44 93 GLY A N 1
ATOM 728 C CA . GLY A 1 93 ? 6.153 6.466 -13.835 1.00 54.44 93 GLY A CA 1
ATOM 729 C C . GLY A 1 93 ? 5.596 5.344 -14.718 1.00 54.44 93 GLY A C 1
ATOM 730 O O . GLY A 1 93 ? 4.385 5.282 -14.927 1.00 54.44 93 GLY A O 1
ATOM 731 N N . SER A 1 94 ? 6.433 4.395 -15.146 1.00 54.75 94 SER A N 1
ATOM 732 C CA . SER A 1 94 ? 5.989 3.146 -15.776 1.00 54.75 94 SER A CA 1
ATOM 733 C C . SER A 1 94 ? 5.055 2.327 -14.872 1.00 54.75 94 SER A C 1
ATOM 735 O O . SER A 1 94 ? 4.063 1.803 -15.362 1.00 54.75 94 SER A O 1
ATOM 737 N N . LEU A 1 95 ? 5.281 2.270 -13.551 1.00 57.66 95 LEU A N 1
ATOM 738 C CA . LEU A 1 95 ? 4.409 1.577 -12.585 1.00 57.66 95 LEU A CA 1
ATOM 739 C C . LEU A 1 95 ? 2.991 2.153 -12.512 1.00 57.66 95 LEU A C 1
ATOM 741 O O . LEU A 1 95 ? 2.063 1.411 -12.194 1.00 57.66 95 LEU A O 1
ATOM 745 N N . LYS A 1 96 ? 2.797 3.435 -12.851 1.00 54.22 96 LYS A N 1
ATOM 746 C CA . LYS A 1 96 ? 1.477 4.088 -12.852 1.00 54.22 96 LYS A CA 1
ATOM 747 C C . LYS A 1 96 ? 0.532 3.434 -13.869 1.00 54.22 96 LYS A C 1
ATOM 749 O O . LYS A 1 96 ? -0.619 3.158 -13.547 1.00 54.22 96 LYS A O 1
ATOM 754 N N . PHE A 1 97 ? 1.051 3.118 -15.058 1.00 47.78 97 PHE A N 1
ATOM 755 C CA . PHE A 1 97 ? 0.317 2.391 -16.101 1.00 47.78 97 PHE A CA 1
ATOM 756 C C . PHE A 1 97 ? 0.103 0.919 -15.744 1.00 47.78 97 PHE A C 1
ATOM 758 O O . PHE A 1 97 ? -0.916 0.336 -16.100 1.00 47.78 97 PHE A O 1
ATOM 765 N N . LEU A 1 98 ? 1.051 0.323 -15.019 1.00 48.75 98 LEU A N 1
ATOM 766 C CA . LEU A 1 98 ? 1.044 -1.109 -14.730 1.00 48.75 98 LEU A CA 1
ATOM 767 C C . LEU A 1 98 ? 0.048 -1.458 -13.631 1.00 48.75 98 LEU A C 1
ATOM 769 O O . LEU A 1 98 ? -0.667 -2.434 -13.771 1.00 48.75 98 LEU A O 1
ATOM 773 N N . LEU A 1 99 ? -0.089 -0.628 -12.595 1.00 56.88 99 LEU A N 1
ATOM 774 C CA . LEU A 1 99 ? -1.000 -0.888 -11.475 1.00 56.88 99 LEU A CA 1
ATOM 775 C C . LEU A 1 99 ? -2.495 -0.786 -11.834 1.00 56.88 99 LEU A C 1
ATOM 777 O O . LEU A 1 99 ? -3.332 -0.874 -10.939 1.00 56.88 99 LEU A O 1
ATOM 781 N N . GLY A 1 100 ? -2.868 -0.560 -13.100 1.00 48.78 100 GLY A N 1
ATOM 782 C CA . GLY A 1 100 ? -4.266 -0.312 -13.475 1.00 48.78 100 GLY A CA 1
ATOM 783 C C . GLY A 1 100 ? -4.849 0.918 -12.767 1.00 48.78 100 GLY A C 1
ATOM 784 O O . GLY A 1 100 ? -6.058 1.020 -12.554 1.00 48.78 100 GLY A O 1
ATOM 785 N N . MET A 1 101 ? -3.982 1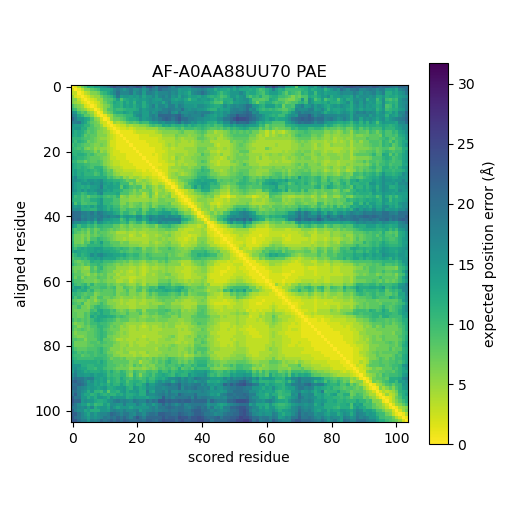.848 -12.354 1.00 55.97 101 MET A N 1
ATOM 786 C CA . MET A 1 101 ? -4.346 3.148 -11.800 1.00 55.97 101 MET A CA 1
ATOM 787 C C . MET A 1 101 ? -4.693 4.102 -12.947 1.00 5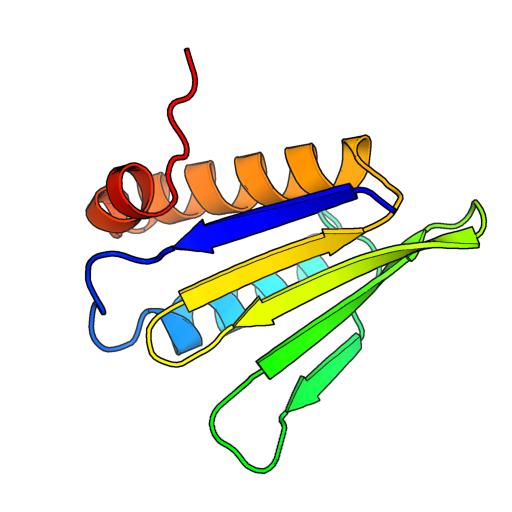5.97 101 MET A C 1
ATOM 789 O O . MET A 1 101 ? -4.095 5.165 -13.085 1.00 55.97 101 MET A O 1
ATOM 793 N N . ASP A 1 102 ? -5.662 3.720 -13.778 1.00 38.66 102 ASP A N 1
ATOM 794 C CA . ASP A 1 102 ? -6.351 4.678 -14.637 1.00 38.66 102 ASP A CA 1
ATOM 795 C C . ASP A 1 102 ? -7.151 5.596 -13.704 1.00 38.66 102 ASP A C 1
ATOM 797 O O . ASP A 1 102 ? -8.212 5.240 -13.186 1.00 38.66 102 ASP A O 1
ATOM 801 N N . ILE A 1 103 ? -6.560 6.742 -13.369 1.00 41.12 103 ILE A N 1
ATOM 802 C CA . ILE A 1 103 ? -7.275 7.848 -12.738 1.00 41.12 103 ILE A CA 1
ATOM 803 C C . ILE A 1 103 ? -7.941 8.594 -13.895 1.00 41.12 103 ILE A C 1
ATOM 805 O O . ILE A 1 103 ? -7.315 9.458 -14.509 1.00 41.12 103 ILE A O 1
ATOM 809 N N . ALA A 1 104 ? -9.170 8.198 -14.223 1.00 34.12 104 ALA A N 1
ATOM 810 C CA . ALA A 1 104 ? -10.071 8.999 -15.048 1.00 34.12 104 ALA A CA 1
ATOM 811 C C . ALA A 1 104 ? -10.734 10.097 -14.205 1.00 34.12 104 ALA A C 1
ATOM 813 O O . ALA A 1 104 ? -11.092 9.807 -13.038 1.00 34.12 104 ALA A O 1
#

pLDDT: mean 70.33, std 12.16, range [34.12, 85.44]